Protein AF-A0A7S0UCD7-F1 (afdb_monomer_lite)

Foldseek 3Di:
DPELEEDAADEDEAEAEEQAQAEEEQEAQHYEFAHDFDQDVVVVVVPDDRPGDRHAYEYEYHLYEYAQAEYEYDQVGWHEASHYEFDARYEYEYHNYHYYNAQGDDPPHDHRHYDHPDHYYYD

Sequence (123 aa):
AGVALFQEGGTALFARTLLSENAASQKGGAAALSPRAIINPLVRQAGSRMHTVIPSSWVTLLWCDVTENRAMGTARVPAAGGGFYLLPGGTASLERCALTANVAMGRDSEGGCFAVRDGGVLY

pLDDT: mean 81.61, std 15.04, range [45.59, 95.62]

Structure (mmCIF, N/CA/C/O backbone):
data_AF-A0A7S0UCD7-F1
#
_entry.id   AF-A0A7S0UCD7-F1
#
loop_
_atom_site.group_PDB
_atom_site.id
_atom_site.type_symbol
_atom_site.label_atom_id
_atom_site.label_alt_id
_atom_site.label_comp_id
_atom_site.label_asym_id
_atom_site.label_entity_id
_atom_site.label_seq_id
_atom_site.pdbx_PDB_ins_code
_atom_site.Cartn_x
_atom_site.Cartn_y
_atom_site.Cartn_z
_atom_site.occupancy
_atom_site.B_iso_or_equiv
_atom_site.auth_seq_id
_atom_site.auth_comp_id
_atom_site.auth_asym_id
_atom_site.auth_atom_id
_atom_site.pdbx_PDB_model_num
ATOM 1 N N . ALA A 1 1 ? 4.934 11.938 -2.318 1.00 46.81 1 ALA A N 1
ATOM 2 C CA . ALA A 1 1 ? 4.799 10.727 -3.149 1.00 46.81 1 ALA A CA 1
ATOM 3 C C . ALA A 1 1 ? 3.482 10.847 -3.899 1.00 46.81 1 ALA A C 1
ATOM 5 O O . ALA A 1 1 ? 2.513 11.265 -3.279 1.00 46.81 1 ALA A O 1
ATOM 6 N N . GLY A 1 2 ? 3.457 10.596 -5.209 1.00 50.75 2 GLY A N 1
ATOM 7 C CA . GLY A 1 2 ? 2.200 10.511 -5.957 1.00 50.75 2 GLY A CA 1
ATOM 8 C C . GLY A 1 2 ? 1.639 9.112 -5.767 1.00 50.75 2 GLY A C 1
ATOM 9 O O . GLY A 1 2 ? 2.126 8.196 -6.406 1.00 50.75 2 GLY A O 1
ATOM 10 N N . VAL A 1 3 ? 0.719 8.942 -4.826 1.00 60.66 3 VAL A N 1
ATOM 11 C CA . VAL A 1 3 ? 0.019 7.679 -4.546 1.00 60.66 3 VAL A CA 1
ATOM 12 C C . VAL A 1 3 ? -1.469 7.916 -4.785 1.00 60.66 3 VAL A C 1
ATOM 14 O O . VAL A 1 3 ? -1.910 9.062 -4.669 1.00 60.66 3 VAL A O 1
ATOM 17 N N . ALA A 1 4 ? -2.245 6.878 -5.100 1.00 72.88 4 ALA A N 1
ATOM 18 C CA . ALA A 1 4 ? -3.687 7.048 -5.313 1.00 72.88 4 ALA A CA 1
ATOM 19 C C . ALA A 1 4 ? -4.386 7.533 -4.033 1.00 72.88 4 ALA A C 1
ATOM 21 O O . ALA A 1 4 ? -5.240 8.417 -4.069 1.00 72.88 4 ALA A O 1
ATOM 22 N N . LEU A 1 5 ? -3.971 6.982 -2.890 1.00 80.19 5 LEU A N 1
ATOM 23 C CA . LEU A 1 5 ? -4.473 7.347 -1.578 1.00 80.19 5 LEU A CA 1
ATOM 24 C C . LEU A 1 5 ? -3.336 7.650 -0.602 1.00 80.19 5 LEU A C 1
ATOM 26 O O . LEU A 1 5 ? -2.556 6.775 -0.231 1.00 80.19 5 LEU A O 1
ATOM 30 N N . PHE A 1 6 ? -3.267 8.893 -0.139 1.00 82.06 6 PHE A N 1
ATOM 31 C CA . PHE A 1 6 ? -2.342 9.290 0.914 1.00 82.06 6 PHE A CA 1
ATOM 32 C C . PHE A 1 6 ? -3.119 9.734 2.142 1.00 82.06 6 PH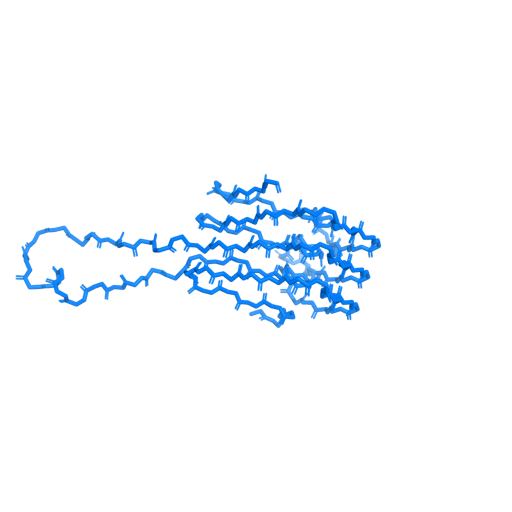E A C 1
ATOM 34 O O . PHE A 1 6 ? -3.885 10.694 2.069 1.00 82.06 6 PHE A O 1
ATOM 41 N N . GLN A 1 7 ? -2.915 9.051 3.267 1.00 80.94 7 GLN A N 1
ATOM 42 C CA . GLN A 1 7 ? -3.549 9.427 4.524 1.00 80.94 7 GLN A CA 1
ATOM 43 C C . GLN A 1 7 ? -2.505 9.847 5.553 1.00 80.94 7 GLN A C 1
ATOM 45 O O . GLN A 1 7 ? -1.573 9.100 5.851 1.00 80.94 7 GLN A O 1
ATOM 50 N N . GLU A 1 8 ? -2.712 11.044 6.106 1.00 78.62 8 GLU A N 1
ATOM 51 C CA . GLU A 1 8 ? -1.888 11.666 7.140 1.00 78.62 8 GLU A CA 1
ATOM 52 C C . GLU A 1 8 ? -2.641 11.704 8.477 1.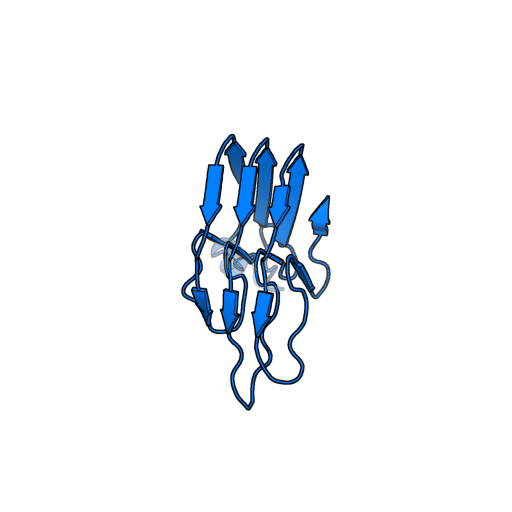00 78.62 8 GLU A C 1
ATOM 54 O O . GLU A 1 8 ? -3.206 12.725 8.867 1.00 78.62 8 GLU A O 1
ATOM 59 N N . GLY A 1 9 ? -2.653 10.575 9.187 1.00 75.44 9 GLY A N 1
ATOM 60 C CA . GLY A 1 9 ? -3.392 10.422 10.445 1.00 75.44 9 GLY A CA 1
ATOM 61 C C . GLY A 1 9 ? -4.916 10.311 10.280 1.00 75.44 9 GLY A C 1
ATOM 62 O O . GLY A 1 9 ? -5.465 10.385 9.180 1.00 75.44 9 GLY A O 1
ATOM 63 N N . GLY A 1 10 ? -5.610 10.071 11.394 1.00 78.94 10 GLY A N 1
ATOM 64 C CA . GLY A 1 10 ? -7.067 9.910 11.417 1.00 78.94 10 GLY A CA 1
ATOM 65 C C . GLY A 1 10 ? -7.526 8.535 10.933 1.00 78.94 10 GLY A C 1
ATOM 66 O O . GLY A 1 10 ? -6.726 7.606 10.815 1.00 78.94 10 GLY A O 1
ATOM 67 N N . THR A 1 11 ? -8.818 8.396 10.645 1.00 83.75 11 THR A N 1
ATOM 68 C CA . THR A 1 11 ? -9.425 7.122 10.241 1.00 83.75 11 THR A CA 1
ATOM 69 C C . THR A 1 11 ? -10.184 7.285 8.933 1.00 83.75 11 THR A C 1
ATOM 71 O O . THR A 1 11 ? -10.947 8.237 8.787 1.00 83.75 11 THR A O 1
ATOM 74 N N . ALA A 1 12 ? -10.002 6.348 8.006 1.00 83.44 12 ALA A N 1
ATOM 75 C CA . ALA A 1 12 ? -10.786 6.274 6.782 1.00 83.44 12 ALA A CA 1
ATOM 76 C C . ALA A 1 12 ? -11.333 4.860 6.566 1.00 83.44 12 ALA A C 1
ATOM 78 O O . ALA A 1 12 ? -10.720 3.861 6.949 1.00 83.44 12 ALA A O 1
ATOM 79 N N . LEU A 1 13 ? -12.505 4.796 5.942 1.00 87.81 13 LEU A N 1
ATOM 80 C CA . LEU A 1 13 ? -13.165 3.566 5.535 1.00 87.81 13 LEU A CA 1
ATOM 81 C C . LEU A 1 13 ? -13.427 3.643 4.035 1.00 87.81 13 LEU A C 1
ATOM 83 O O . LEU A 1 13 ? -14.089 4.569 3.569 1.00 87.81 13 LEU A O 1
ATOM 87 N N . PHE A 1 14 ? -12.958 2.639 3.308 1.00 86.06 14 PHE A N 1
ATOM 88 C CA . PHE A 1 14 ? -13.252 2.451 1.896 1.00 86.06 14 PHE A CA 1
ATOM 89 C C . PHE A 1 14 ? -14.007 1.143 1.738 1.00 86.06 14 PHE A C 1
ATOM 91 O O . PHE A 1 14 ? -13.559 0.100 2.206 1.00 86.06 14 PHE A O 1
ATOM 98 N N . ALA A 1 15 ? -15.163 1.196 1.093 1.00 91.44 15 ALA A N 1
ATOM 99 C CA . ALA A 1 15 ? -15.949 0.012 0.798 1.00 91.44 15 ALA A CA 1
ATOM 100 C C . ALA A 1 15 ? -16.182 -0.070 -0.707 1.00 91.44 15 ALA A C 1
ATOM 102 O O . ALA A 1 15 ? -16.488 0.948 -1.330 1.00 91.44 15 ALA A O 1
ATOM 103 N N . ARG A 1 16 ? -16.061 -1.272 -1.287 1.00 92.25 16 ARG A N 1
ATOM 104 C CA . ARG A 1 16 ? -16.337 -1.522 -2.714 1.00 92.25 16 ARG A CA 1
ATOM 105 C C . ARG A 1 16 ? -15.552 -0.590 -3.639 1.00 92.25 16 ARG A C 1
ATOM 107 O O . ARG A 1 16 ? -16.099 -0.023 -4.580 1.00 92.25 16 ARG A O 1
ATOM 114 N N . THR A 1 17 ? -14.281 -0.380 -3.316 1.00 88.12 17 THR A N 1
ATOM 115 C CA . THR A 1 17 ? -13.396 0.530 -4.048 1.00 88.12 17 THR A CA 1
ATOM 116 C C . THR A 1 17 ? -12.433 -0.264 -4.922 1.00 88.12 17 THR A C 1
ATOM 118 O O . THR A 1 17 ? -11.878 -1.267 -4.477 1.00 88.12 17 THR A O 1
ATOM 121 N N . LEU A 1 18 ? -12.218 0.209 -6.149 1.00 91.94 18 LEU A N 1
ATOM 122 C CA . LEU A 1 18 ? -11.171 -0.280 -7.038 1.00 91.94 18 LEU A CA 1
ATOM 123 C C . LEU A 1 18 ? -9.990 0.694 -6.987 1.00 91.94 18 LEU A C 1
ATOM 125 O O . LEU A 1 18 ? -10.138 1.868 -7.324 1.00 91.94 18 LEU A O 1
ATOM 129 N N . LEU A 1 19 ? -8.828 0.205 -6.566 1.00 90.19 19 LEU A N 1
ATOM 130 C CA . LEU A 1 19 ? -7.555 0.910 -6.661 1.00 90.19 19 LEU A CA 1
ATOM 131 C C . LEU A 1 19 ? -6.714 0.189 -7.710 1.00 90.19 19 LEU A C 1
ATOM 133 O O . LEU A 1 19 ? -6.088 -0.826 -7.399 1.00 90.19 19 LEU A O 1
ATOM 137 N N . SER A 1 20 ? -6.728 0.676 -8.951 1.00 94.12 20 SER A N 1
ATOM 138 C CA . SER A 1 20 ? -6.046 0.010 -10.060 1.00 94.12 20 SER A CA 1
ATOM 139 C C . SER A 1 20 ? -5.073 0.895 -10.821 1.00 94.12 20 SER A C 1
ATOM 141 O O . SER A 1 20 ? -5.293 2.097 -10.945 1.00 94.12 20 SER A O 1
ATOM 143 N N . GLU A 1 21 ? -4.007 0.277 -11.336 1.00 92.81 21 GLU A N 1
ATOM 144 C CA . GLU A 1 21 ? -3.070 0.879 -12.298 1.00 92.81 21 GLU A CA 1
ATOM 145 C C . GLU A 1 21 ? -2.374 2.164 -11.817 1.00 92.81 21 GLU A C 1
ATOM 147 O O . GLU A 1 21 ? -1.862 2.960 -12.608 1.00 92.81 21 GLU A O 1
ATOM 152 N N . ASN A 1 22 ? -2.298 2.372 -10.503 1.00 92.06 22 ASN A N 1
ATOM 153 C CA . ASN A 1 22 ? -1.627 3.540 -9.952 1.00 92.06 22 ASN A CA 1
ATOM 154 C C . ASN A 1 22 ? -0.115 3.327 -9.930 1.00 92.06 22 ASN A C 1
ATOM 156 O O . ASN A 1 22 ? 0.374 2.222 -9.691 1.00 92.06 22 ASN A O 1
ATOM 160 N N . ALA A 1 23 ? 0.641 4.399 -10.146 1.00 90.56 23 ALA A N 1
ATOM 161 C CA . ALA A 1 23 ? 2.094 4.361 -10.131 1.00 90.56 23 ALA A CA 1
ATOM 162 C C . ALA A 1 23 ? 2.643 5.443 -9.204 1.00 90.56 23 ALA A C 1
ATOM 164 O O . ALA A 1 23 ? 2.413 6.633 -9.417 1.00 90.56 23 ALA A O 1
ATOM 165 N N . ALA A 1 24 ? 3.419 5.023 -8.209 1.00 90.31 24 ALA A N 1
ATOM 166 C CA . ALA A 1 24 ? 4.054 5.909 -7.252 1.00 90.31 24 ALA A CA 1
ATOM 167 C C . ALA A 1 24 ? 5.572 5.861 -7.343 1.00 90.31 24 ALA A C 1
ATOM 169 O O . ALA A 1 24 ? 6.177 4.807 -7.554 1.00 90.31 24 ALA A O 1
ATOM 170 N N . SER A 1 25 ? 6.213 7.006 -7.101 1.00 88.38 25 SER A N 1
ATOM 171 C CA . SER A 1 25 ? 7.646 7.023 -6.841 1.00 88.38 25 SER A CA 1
ATOM 172 C C . SER A 1 25 ? 7.914 6.468 -5.442 1.00 88.38 25 SER A C 1
ATOM 174 O O . SER A 1 25 ? 7.443 6.994 -4.434 1.00 88.38 25 SER A O 1
ATOM 176 N N . GLN A 1 26 ? 8.702 5.395 -5.401 1.00 87.62 26 GLN A N 1
ATOM 177 C CA . GLN A 1 26 ? 9.261 4.733 -4.222 1.00 87.62 26 GLN A CA 1
ATOM 178 C C . GLN A 1 26 ? 8.272 4.011 -3.295 1.00 87.62 26 GLN A C 1
ATOM 180 O O . GLN A 1 26 ? 8.649 2.984 -2.744 1.00 87.62 26 GLN A O 1
ATOM 185 N N . LYS A 1 27 ? 7.053 4.501 -3.050 1.00 89.94 27 LYS A N 1
ATOM 186 C CA . LYS A 1 27 ? 6.215 3.972 -1.956 1.00 89.94 27 LYS A CA 1
ATOM 187 C C . LYS A 1 27 ? 4.738 3.922 -2.309 1.00 89.94 27 LYS A C 1
ATOM 189 O O . LYS A 1 27 ? 4.219 4.932 -2.767 1.00 89.94 27 LYS A O 1
ATOM 194 N N . GLY A 1 28 ? 4.080 2.806 -1.987 1.00 80.62 28 GLY A N 1
ATOM 195 C CA . GLY A 1 28 ? 2.622 2.721 -1.866 1.00 80.62 28 GLY A CA 1
ATOM 196 C C . GLY A 1 28 ? 1.886 3.023 -3.162 1.00 80.62 28 GLY A C 1
ATOM 197 O O . GLY A 1 28 ? 1.164 4.011 -3.210 1.00 80.62 28 GLY A O 1
ATOM 198 N N . GLY A 1 29 ? 2.085 2.214 -4.208 1.00 84.94 29 GLY A N 1
ATOM 199 C CA . GLY A 1 29 ? 1.524 2.493 -5.539 1.00 84.94 29 GLY A CA 1
ATOM 200 C C . GLY A 1 29 ? 0.024 2.797 -5.506 1.00 84.94 29 GLY A C 1
ATOM 201 O O . GLY A 1 29 ? -0.401 3.785 -6.098 1.00 84.94 29 GLY A O 1
ATOM 202 N N . ALA A 1 30 ? -0.751 2.029 -4.734 1.00 88.50 30 ALA A N 1
ATOM 203 C CA . ALA A 1 30 ? -2.155 2.320 -4.452 1.00 88.50 30 ALA A CA 1
ATOM 204 C C . ALA A 1 30 ? -2.311 3.292 -3.277 1.00 88.50 30 ALA A C 1
ATOM 206 O O . ALA A 1 30 ? -2.979 4.316 -3.399 1.00 88.50 30 ALA A O 1
ATOM 207 N N . ALA A 1 31 ? -1.711 2.978 -2.129 1.00 87.50 31 ALA A N 1
ATOM 208 C CA . ALA A 1 31 ? -1.875 3.786 -0.933 1.00 87.50 31 ALA A CA 1
ATOM 209 C C . ALA A 1 31 ? -0.631 3.830 -0.049 1.00 87.50 31 ALA A C 1
ATOM 211 O O . ALA A 1 31 ? 0.095 2.845 0.103 1.00 87.50 31 ALA A O 1
ATOM 212 N N . ALA A 1 32 ? -0.433 4.964 0.615 1.00 86.88 32 ALA A N 1
ATOM 213 C CA . ALA A 1 32 ? 0.561 5.109 1.667 1.00 86.88 32 ALA A CA 1
ATOM 214 C C . ALA A 1 32 ? -0.068 5.737 2.914 1.00 86.88 32 ALA A C 1
ATOM 216 O O . ALA A 1 32 ? -0.681 6.806 2.847 1.00 86.88 32 ALA A O 1
ATOM 217 N N . LEU A 1 33 ? 0.098 5.061 4.053 1.00 83.00 33 LEU A N 1
ATOM 218 C CA . LEU A 1 33 ? -0.426 5.499 5.344 1.00 83.00 33 LEU A CA 1
ATOM 219 C C . LEU A 1 33 ? 0.735 5.974 6.201 1.00 83.00 33 LEU A C 1
ATOM 221 O O . LEU A 1 33 ? 1.629 5.191 6.522 1.00 83.00 33 LEU A O 1
ATOM 225 N N . SER A 1 34 ? 0.712 7.254 6.560 1.00 75.50 34 SER A N 1
ATOM 226 C CA . SER A 1 34 ? 1.686 7.876 7.449 1.00 75.50 34 SER A CA 1
ATOM 227 C C . SER A 1 34 ? 0.940 8.556 8.580 1.00 75.50 34 SER A C 1
ATOM 229 O O . SER A 1 34 ? -0.043 9.252 8.330 1.00 75.50 34 SER A O 1
ATOM 231 N N . PRO A 1 35 ? 1.397 8.476 9.831 1.00 67.31 35 PRO A N 1
ATOM 232 C CA . PRO A 1 35 ? 0.987 9.492 10.768 1.00 67.31 35 PRO A CA 1
ATOM 233 C C . PRO A 1 35 ? 1.650 10.812 10.370 1.00 67.31 35 PRO A C 1
ATOM 235 O O . PRO A 1 35 ? 2.783 10.848 9.874 1.00 67.31 35 PRO A O 1
ATOM 238 N N . ARG A 1 36 ? 0.958 11.914 10.631 1.00 65.31 36 ARG A N 1
ATOM 239 C CA . ARG A 1 36 ? 1.580 13.232 10.658 1.00 65.31 36 ARG A CA 1
ATOM 240 C C . ARG A 1 36 ? 1.756 13.625 12.107 1.00 65.31 36 ARG A C 1
ATOM 242 O O . ARG A 1 36 ? 0.783 13.679 12.851 1.00 65.31 36 ARG A O 1
ATOM 249 N N . ALA A 1 37 ? 2.993 13.897 12.510 1.00 58.06 37 ALA A N 1
ATOM 250 C CA . ALA A 1 37 ? 3.255 14.495 13.809 1.00 58.06 37 ALA A CA 1
ATOM 251 C C . ALA A 1 37 ? 2.537 15.851 13.868 1.00 58.06 37 ALA A C 1
ATOM 253 O O . ALA A 1 37 ? 2.915 16.793 13.167 1.00 58.06 37 ALA A O 1
ATOM 254 N N . ILE A 1 38 ? 1.487 15.948 14.682 1.00 56.19 38 ILE A N 1
ATOM 255 C CA . ILE A 1 38 ? 0.853 17.232 14.961 1.00 56.19 38 ILE A CA 1
ATOM 256 C C . ILE A 1 38 ? 1.643 17.843 16.113 1.00 56.19 38 ILE A C 1
ATOM 258 O O . ILE A 1 38 ? 1.597 17.362 17.246 1.00 56.19 38 ILE A O 1
ATOM 262 N N . ILE A 1 39 ? 2.395 18.905 15.824 1.00 55.62 39 ILE A N 1
ATOM 263 C CA . ILE A 1 39 ? 2.992 19.728 16.877 1.00 55.62 39 ILE A CA 1
ATOM 264 C C . ILE A 1 39 ? 1.828 20.423 17.579 1.00 55.62 39 ILE A C 1
ATOM 266 O O . ILE A 1 39 ? 1.243 21.351 17.026 1.00 55.62 39 ILE A O 1
ATOM 270 N N . ASN A 1 40 ? 1.467 19.960 18.774 1.00 49.22 40 ASN A N 1
ATOM 271 C CA . ASN A 1 40 ? 0.401 20.579 19.547 1.00 49.22 40 ASN A CA 1
ATOM 272 C C . ASN A 1 40 ? 0.893 21.939 20.093 1.00 49.22 40 ASN A C 1
ATOM 274 O O . ASN A 1 40 ? 1.793 21.961 20.940 1.00 49.22 40 ASN A O 1
ATOM 278 N N . PRO A 1 41 ? 0.333 23.080 19.648 1.00 50.81 41 PRO A N 1
ATOM 279 C CA . PRO A 1 41 ? 0.777 24.397 20.096 1.00 50.81 41 PRO A CA 1
ATOM 280 C C . PRO A 1 41 ? 0.497 24.649 21.587 1.00 50.81 41 PRO A C 1
ATOM 282 O O . PRO A 1 41 ? 1.182 25.471 22.188 1.00 50.81 41 PRO A O 1
ATOM 285 N N . LEU A 1 42 ? -0.423 23.905 22.219 1.00 50.44 42 LEU A N 1
ATOM 286 C CA . LEU A 1 42 ? -0.667 23.980 23.667 1.00 50.44 42 LEU A CA 1
ATOM 287 C C . LEU A 1 42 ? 0.497 23.394 24.482 1.00 50.44 42 LEU A C 1
ATOM 289 O O . LEU A 1 42 ? 0.767 23.839 25.592 1.00 50.44 42 LEU A O 1
ATOM 293 N N . VAL A 1 43 ? 1.253 22.448 23.912 1.00 49.75 43 VAL A N 1
ATOM 294 C CA . VAL A 1 43 ? 2.440 21.859 24.560 1.00 49.75 43 VAL A CA 1
ATOM 295 C C . VAL A 1 43 ? 3.615 22.845 24.568 1.00 49.75 43 VAL A C 1
ATOM 297 O O . VAL A 1 43 ? 4.462 22.787 25.458 1.00 49.75 43 VAL A O 1
ATOM 300 N N . ARG A 1 44 ? 3.645 23.824 23.647 1.00 47.56 44 ARG A N 1
ATOM 301 C CA . ARG A 1 44 ? 4.647 24.906 23.663 1.00 47.56 44 ARG A CA 1
ATOM 302 C C . ARG A 1 44 ? 4.522 25.827 24.882 1.00 47.56 44 ARG A C 1
ATOM 304 O O . ARG A 1 44 ? 5.525 26.418 25.266 1.00 47.56 44 ARG A O 1
ATOM 311 N N . GLN A 1 45 ? 3.343 25.941 25.497 1.00 49.88 45 GLN A N 1
ATOM 312 C CA . GLN A 1 45 ? 3.136 26.788 26.680 1.00 49.88 45 GLN A CA 1
ATOM 313 C C . GLN A 1 45 ? 3.526 26.110 28.007 1.00 49.88 45 GLN A C 1
ATOM 315 O O . GLN A 1 45 ? 3.689 26.806 29.004 1.00 49.88 45 GLN A O 1
ATOM 320 N N . ALA A 1 46 ? 3.724 24.785 28.038 1.00 52.72 46 ALA A N 1
ATOM 321 C CA . ALA A 1 46 ? 3.911 24.021 29.281 1.00 52.72 46 ALA A CA 1
ATOM 322 C C . ALA A 1 46 ? 5.382 23.787 29.702 1.00 52.72 46 ALA A C 1
ATOM 324 O O . ALA A 1 46 ? 5.651 23.079 30.670 1.00 52.72 46 ALA A O 1
ATOM 325 N N . GLY A 1 47 ? 6.356 24.379 29.004 1.00 50.59 47 GLY A N 1
ATOM 326 C CA . GLY A 1 47 ? 7.724 24.563 29.515 1.00 50.59 47 GLY A CA 1
ATOM 327 C C . GLY A 1 47 ? 8.596 23.319 29.749 1.00 50.59 47 GLY A C 1
ATOM 328 O O . GLY A 1 47 ? 9.764 23.479 30.084 1.00 50.59 47 GLY A O 1
ATOM 329 N N . SER A 1 48 ? 8.125 22.084 29.557 1.00 50.47 48 SER A N 1
ATOM 330 C CA . SER A 1 48 ? 8.998 20.909 29.694 1.00 50.47 48 SER A CA 1
ATOM 331 C C . SER A 1 48 ? 8.470 19.690 28.934 1.00 50.47 48 SER A C 1
ATOM 333 O O . SER A 1 48 ? 7.375 19.208 29.182 1.00 50.47 48 SER A O 1
ATOM 335 N N . ARG A 1 49 ? 9.307 19.201 28.004 1.00 49.78 49 ARG A N 1
ATOM 336 C CA . ARG A 1 49 ? 9.116 18.066 27.076 1.00 49.78 49 ARG A CA 1
ATOM 337 C C . ARG A 1 49 ? 8.047 18.281 25.994 1.00 49.78 49 ARG A C 1
ATOM 339 O O . ARG A 1 49 ? 6.848 18.253 26.234 1.00 49.78 49 ARG A O 1
ATOM 346 N N . MET A 1 50 ? 8.514 18.425 24.748 1.00 45.59 50 MET A N 1
ATOM 347 C CA . MET A 1 50 ? 7.672 18.272 23.559 1.00 45.59 50 MET A CA 1
ATOM 348 C C . MET A 1 50 ? 7.087 1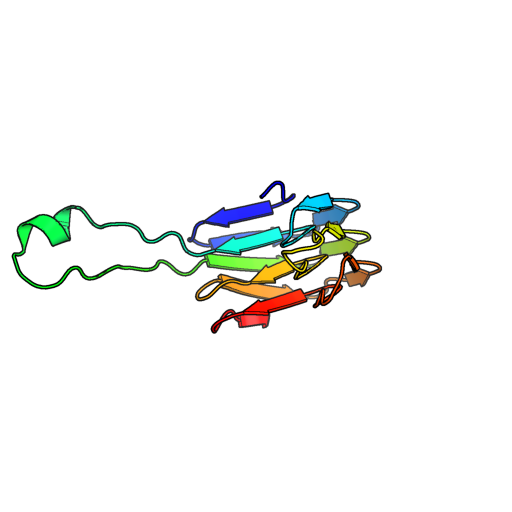6.854 23.545 1.00 45.59 50 MET A C 1
ATOM 350 O O . MET A 1 50 ? 7.761 15.899 23.168 1.00 45.59 50 MET A O 1
ATOM 354 N N . HIS A 1 51 ? 5.834 16.714 23.967 1.00 47.47 51 HIS A N 1
ATOM 355 C CA . HIS A 1 51 ? 5.047 15.516 23.717 1.00 47.47 51 HIS A CA 1
ATOM 356 C C . HIS A 1 51 ? 4.513 15.583 22.286 1.00 47.47 51 HIS A C 1
ATOM 358 O O . HIS A 1 51 ? 3.522 16.258 22.004 1.00 47.47 51 HIS A O 1
ATOM 364 N N . THR A 1 52 ? 5.200 14.910 21.365 1.00 47.78 52 THR A N 1
ATOM 365 C CA . THR A 1 52 ? 4.683 14.686 20.015 1.00 47.78 52 THR A CA 1
ATOM 366 C C . THR A 1 52 ? 3.544 13.680 20.114 1.00 47.78 52 THR A C 1
ATOM 368 O O . THR A 1 52 ? 3.777 12.497 20.356 1.00 47.78 52 THR A O 1
ATOM 371 N N . VAL A 1 53 ? 2.307 14.142 19.942 1.00 54.16 53 VAL A N 1
ATOM 372 C CA . VAL A 1 53 ? 1.184 13.238 19.695 1.00 54.16 53 VAL A CA 1
ATOM 373 C C . VAL A 1 53 ? 1.278 12.843 18.229 1.00 54.16 53 VAL A C 1
ATOM 375 O O . VAL A 1 53 ? 1.160 13.684 17.337 1.00 54.16 53 VAL A O 1
ATOM 378 N N . ILE A 1 54 ? 1.562 11.569 17.990 1.00 57.06 54 ILE A N 1
ATOM 379 C CA . ILE A 1 54 ? 1.545 10.965 16.663 1.00 57.06 54 ILE A CA 1
ATOM 380 C C . ILE A 1 54 ? 0.152 10.338 16.518 1.00 57.06 54 ILE A C 1
ATOM 382 O O . ILE A 1 54 ? -0.050 9.231 17.016 1.00 57.06 54 ILE A O 1
ATOM 386 N N . PRO A 1 55 ? -0.846 11.037 15.941 1.00 61.97 55 PRO A N 1
ATOM 387 C CA . PRO A 1 55 ? -2.128 10.412 15.651 1.00 61.97 55 PRO A CA 1
ATOM 388 C C . PRO A 1 55 ? -1.886 9.242 14.700 1.00 61.97 55 PRO A C 1
ATOM 390 O O . PRO A 1 55 ? -1.278 9.417 13.641 1.00 61.97 55 PRO A O 1
ATOM 393 N N . SER A 1 56 ? -2.340 8.052 15.086 1.00 68.62 56 SER A N 1
ATOM 394 C CA . SER A 1 56 ? -2.297 6.890 14.208 1.00 68.62 56 SER A CA 1
ATOM 395 C C . SER A 1 56 ? -3.128 7.161 12.953 1.00 68.62 56 SER A C 1
ATOM 397 O O . SER A 1 56 ? -4.140 7.868 12.985 1.00 68.62 56 SER A O 1
ATOM 399 N N . SER A 1 57 ? -2.667 6.633 11.823 1.00 81.31 57 SER A N 1
ATOM 400 C CA . SER A 1 57 ? -3.463 6.568 10.601 1.00 81.31 57 SER A CA 1
ATOM 401 C C . SER A 1 57 ? -4.087 5.187 10.542 1.00 81.31 57 SER A C 1
ATOM 403 O O . SER A 1 57 ? -3.364 4.201 10.584 1.00 81.31 57 SER A O 1
ATOM 405 N N . TRP A 1 58 ? -5.411 5.109 10.467 1.00 85.06 58 TRP A N 1
ATOM 406 C CA . TRP A 1 58 ? -6.132 3.851 10.313 1.00 85.06 58 TRP A CA 1
ATOM 407 C C . TRP A 1 58 ? -6.924 3.853 9.009 1.00 85.06 58 TRP A C 1
ATOM 409 O O . TRP A 1 58 ? -7.689 4.785 8.752 1.00 85.06 58 TRP A O 1
ATOM 419 N N . VAL A 1 59 ? -6.789 2.794 8.216 1.00 86.44 59 VAL A N 1
ATOM 420 C CA . VAL A 1 59 ? -7.626 2.543 7.040 1.00 86.44 59 VAL A CA 1
ATOM 421 C C . VAL A 1 59 ? -8.278 1.181 7.141 1.00 86.44 59 VAL A C 1
ATOM 423 O O . VAL A 1 59 ? -7.599 0.176 7.300 1.00 86.44 59 VAL A O 1
ATOM 426 N N . THR A 1 60 ? -9.592 1.134 6.970 1.00 90.19 60 THR A N 1
ATOM 427 C CA . THR A 1 60 ? -10.302 -0.125 6.740 1.00 90.19 60 THR A CA 1
ATOM 428 C C . THR A 1 60 ? -10.743 -0.180 5.282 1.00 90.19 60 THR A C 1
ATOM 430 O O . THR A 1 60 ? -11.390 0.750 4.800 1.00 90.19 60 THR A O 1
ATOM 433 N N . LEU A 1 61 ? -10.403 -1.257 4.575 1.00 88.94 61 LEU A N 1
ATOM 434 C CA . LEU A 1 61 ? -10.893 -1.545 3.228 1.00 88.94 61 LEU A CA 1
ATOM 435 C C . LEU A 1 61 ? -11.794 -2.778 3.279 1.00 88.94 61 LEU A C 1
ATOM 437 O O . LEU A 1 61 ? -11.383 -3.831 3.763 1.00 88.94 61 LEU A O 1
ATOM 441 N N . LEU A 1 62 ? -13.019 -2.641 2.780 1.00 93.06 62 LEU A N 1
ATOM 442 C CA . LEU A 1 62 ? -14.021 -3.702 2.768 1.00 93.06 62 LEU A CA 1
ATOM 443 C C . LEU A 1 62 ? -14.470 -3.977 1.331 1.00 93.06 62 LEU A C 1
ATOM 445 O O . LEU A 1 62 ? -14.965 -3.076 0.654 1.00 93.06 62 LEU A O 1
ATOM 449 N N . TRP A 1 63 ? -14.373 -5.224 0.871 1.00 95.62 63 TRP A N 1
ATOM 450 C CA . TRP A 1 63 ? -14.758 -5.614 -0.495 1.00 95.62 63 TRP A CA 1
ATOM 451 C C . TRP A 1 63 ? -14.064 -4.788 -1.588 1.00 95.62 63 TRP A C 1
ATOM 453 O O . TRP A 1 63 ? -14.712 -4.360 -2.541 1.00 95.62 63 TRP A O 1
ATOM 463 N N . CYS A 1 64 ? -12.775 -4.503 -1.432 1.00 91.31 64 CYS A N 1
ATOM 464 C CA . CYS A 1 64 ? -12.018 -3.695 -2.385 1.00 91.31 64 CYS A CA 1
ATOM 465 C C . CYS A 1 64 ? -11.142 -4.559 -3.294 1.00 91.31 64 CYS A C 1
ATOM 467 O O . CYS A 1 64 ? -10.618 -5.586 -2.869 1.00 91.31 64 CYS A O 1
ATOM 469 N N . ASP A 1 65 ? -10.911 -4.084 -4.512 1.00 94.31 65 ASP A N 1
ATOM 470 C CA . ASP A 1 65 ? -9.927 -4.661 -5.422 1.00 94.31 65 ASP A CA 1
ATOM 471 C C . ASP A 1 65 ? -8.746 -3.703 -5.542 1.00 94.31 65 ASP A C 1
ATOM 473 O O . ASP A 1 65 ? -8.902 -2.542 -5.919 1.00 94.31 65 ASP A O 1
ATOM 477 N N . VAL A 1 66 ? -7.552 -4.176 -5.196 1.00 92.50 66 VAL A N 1
ATOM 478 C CA . VAL A 1 66 ? -6.307 -3.423 -5.356 1.00 92.50 66 VAL A CA 1
ATOM 479 C C . VAL A 1 66 ? -5.445 -4.158 -6.359 1.00 92.50 66 VAL A C 1
ATOM 481 O O . VAL A 1 66 ? -4.858 -5.192 -6.034 1.00 92.50 66 VAL A O 1
ATOM 484 N N . THR A 1 67 ? -5.389 -3.652 -7.587 1.00 95.50 67 THR A N 1
ATOM 485 C CA . THR A 1 67 ? -4.801 -4.396 -8.700 1.00 95.50 67 THR A CA 1
ATOM 486 C C . THR A 1 67 ? -3.835 -3.587 -9.553 1.00 95.50 67 THR A C 1
ATOM 488 O O . THR A 1 67 ? -4.024 -2.400 -9.770 1.00 95.50 67 THR A O 1
ATOM 491 N N . GLU A 1 68 ? -2.769 -4.218 -10.033 1.00 95.19 68 GLU A N 1
ATOM 492 C CA . GLU A 1 68 ? -1.832 -3.611 -10.994 1.00 95.19 68 GLU A CA 1
ATOM 493 C C . GLU A 1 68 ? -1.169 -2.296 -10.542 1.00 95.19 68 GLU A C 1
ATOM 495 O O . GLU A 1 68 ? -0.685 -1.512 -11.362 1.00 95.19 68 GLU A O 1
ATOM 500 N N . ASN A 1 69 ? -1.097 -2.046 -9.234 1.00 94.38 69 ASN A N 1
ATOM 501 C CA . ASN A 1 69 ? -0.442 -0.853 -8.712 1.00 94.38 69 ASN A CA 1
ATOM 502 C C . ASN A 1 69 ? 1.072 -1.052 -8.615 1.00 94.38 69 ASN A C 1
ATOM 504 O O . ASN A 1 69 ? 1.569 -2.154 -8.357 1.00 94.38 69 ASN A O 1
ATOM 508 N N . ARG A 1 70 ? 1.823 0.029 -8.833 1.00 94.06 70 ARG A N 1
ATOM 509 C CA . ARG A 1 70 ? 3.276 0.002 -8.995 1.00 94.06 70 ARG A CA 1
ATOM 510 C C . ARG A 1 70 ? 3.950 1.009 -8.075 1.00 94.06 70 ARG A C 1
ATOM 512 O O . ARG A 1 70 ? 3.646 2.197 -8.111 1.00 94.06 70 ARG A O 1
ATOM 519 N N . ALA A 1 71 ? 4.933 0.557 -7.307 1.00 93.50 71 ALA A N 1
ATOM 520 C CA . ALA A 1 71 ?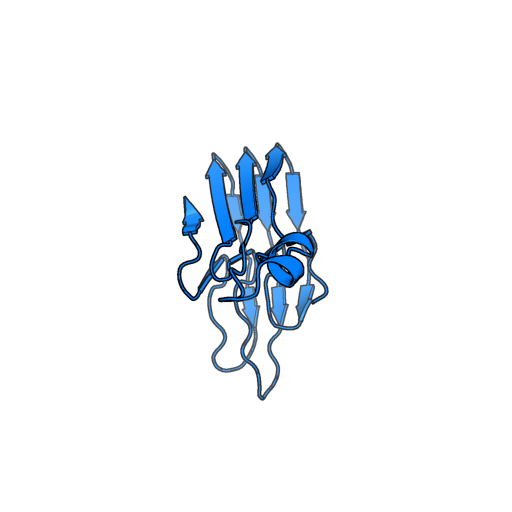 5.901 1.433 -6.654 1.00 93.50 71 ALA A CA 1
ATOM 521 C C . ALA A 1 71 ? 7.224 1.352 -7.423 1.00 93.50 71 ALA A C 1
ATOM 523 O O . ALA A 1 71 ? 7.765 0.264 -7.602 1.00 93.50 71 ALA A O 1
ATOM 524 N N . MET A 1 72 ? 7.748 2.484 -7.891 1.00 93.44 72 MET A N 1
ATOM 525 C CA . MET A 1 72 ? 8.962 2.540 -8.712 1.00 93.44 72 MET A CA 1
ATOM 526 C C . MET A 1 72 ? 10.125 3.145 -7.933 1.00 93.44 72 MET A C 1
ATOM 528 O O . MET A 1 72 ? 10.125 4.328 -7.581 1.00 93.44 72 MET A O 1
ATOM 532 N N . GLY A 1 73 ? 11.115 2.308 -7.654 1.00 89.81 73 GLY A N 1
ATOM 533 C CA . GLY A 1 73 ? 12.372 2.669 -7.037 1.00 89.81 73 GLY A CA 1
ATOM 534 C C . GLY A 1 73 ? 13.300 3.338 -8.042 1.00 89.81 73 GLY A C 1
ATOM 535 O O . GLY A 1 73 ? 13.077 3.358 -9.251 1.00 89.81 73 GLY A O 1
ATOM 536 N N . THR A 1 74 ? 14.380 3.890 -7.521 1.00 89.94 74 THR A N 1
ATOM 537 C CA . THR A 1 74 ? 15.474 4.466 -8.304 1.00 89.94 74 THR A CA 1
ATOM 538 C C . THR A 1 74 ? 16.745 3.659 -8.066 1.00 89.94 74 THR A C 1
ATOM 540 O O . THR A 1 74 ? 16.785 2.792 -7.197 1.00 89.94 74 THR A O 1
ATOM 543 N N . ALA A 1 75 ? 17.829 3.984 -8.771 1.00 87.88 75 ALA A N 1
ATOM 544 C CA . ALA A 1 75 ? 19.124 3.330 -8.562 1.00 87.88 75 ALA A CA 1
ATOM 545 C C . ALA A 1 75 ? 19.668 3.447 -7.121 1.00 87.88 75 ALA A C 1
ATOM 547 O O . ALA A 1 75 ? 20.533 2.665 -6.737 1.00 87.88 75 ALA A O 1
ATOM 548 N N . ARG A 1 76 ? 19.200 4.435 -6.343 1.00 89.88 76 ARG A N 1
ATOM 549 C CA . ARG A 1 76 ? 19.671 4.712 -4.974 1.00 89.88 76 ARG A CA 1
ATOM 550 C C . ARG A 1 76 ? 18.630 4.449 -3.891 1.00 89.88 76 ARG A C 1
ATOM 552 O O . ARG A 1 76 ? 18.994 4.379 -2.725 1.00 89.88 76 ARG A O 1
ATOM 559 N N . VAL A 1 77 ? 17.354 4.381 -4.259 1.00 90.12 77 VAL A N 1
ATOM 560 C CA . VAL A 1 77 ? 16.246 4.282 -3.305 1.00 90.12 77 VAL A CA 1
ATOM 561 C C . VAL A 1 77 ? 15.330 3.150 -3.754 1.00 90.12 77 VAL A C 1
ATOM 563 O O . VAL A 1 77 ? 14.702 3.307 -4.806 1.00 90.12 77 VAL A O 1
ATOM 566 N N . PRO A 1 78 ? 15.250 2.037 -3.004 1.00 91.31 78 PRO A N 1
ATOM 567 C CA . PRO A 1 78 ? 14.376 0.924 -3.352 1.00 91.31 78 PRO A CA 1
ATOM 568 C C . PRO A 1 78 ? 12.905 1.343 -3.281 1.00 91.31 78 PRO A C 1
ATOM 570 O O . PRO A 1 78 ? 12.542 2.264 -2.542 1.00 91.31 78 PRO A O 1
ATOM 573 N N . ALA A 1 79 ? 12.058 0.672 -4.061 1.00 92.94 79 ALA A N 1
ATOM 574 C CA . ALA A 1 79 ? 10.618 0.782 -3.897 1.00 92.94 79 ALA A CA 1
ATOM 575 C C . ALA A 1 79 ? 10.105 -0.157 -2.809 1.00 92.94 79 ALA A C 1
ATOM 577 O O . ALA A 1 79 ? 10.647 -1.242 -2.605 1.00 92.94 79 ALA A O 1
ATOM 578 N N . ALA A 1 80 ? 9.012 0.246 -2.168 1.00 92.12 80 ALA A N 1
ATOM 579 C CA . ALA A 1 80 ? 8.342 -0.546 -1.158 1.00 92.12 80 ALA A CA 1
ATOM 580 C C . ALA A 1 80 ? 6.816 -0.440 -1.273 1.00 92.12 80 ALA A C 1
ATOM 582 O O . ALA A 1 80 ? 6.263 0.661 -1.333 1.00 92.12 80 ALA A O 1
ATOM 583 N N . GLY A 1 81 ? 6.130 -1.585 -1.263 1.00 90.06 81 GLY A N 1
ATOM 584 C CA . GLY A 1 81 ? 4.669 -1.639 -1.230 1.00 90.06 81 GLY A CA 1
ATOM 585 C C . GLY A 1 81 ? 4.035 -1.180 -2.540 1.00 90.06 81 GLY A C 1
ATOM 586 O O . GLY A 1 81 ? 3.528 -0.066 -2.628 1.00 90.06 81 GLY A O 1
ATOM 587 N N . GLY A 1 82 ? 4.042 -2.028 -3.568 1.00 89.56 82 GLY A N 1
ATOM 588 C CA . GLY A 1 82 ? 3.391 -1.725 -4.851 1.00 89.56 82 GLY A CA 1
ATOM 589 C C . GLY A 1 82 ? 1.895 -1.435 -4.720 1.00 89.56 82 GLY A C 1
ATOM 590 O O . GLY A 1 82 ? 1.389 -0.544 -5.388 1.00 89.56 82 GLY A O 1
ATOM 591 N N . GLY A 1 83 ? 1.207 -2.115 -3.801 1.00 90.94 83 GLY A N 1
ATOM 592 C CA . GLY A 1 83 ? -0.133 -1.738 -3.353 1.00 90.94 83 GLY A CA 1
ATOM 593 C C . GLY A 1 83 ? -0.057 -0.732 -2.207 1.00 90.94 83 GLY A C 1
ATOM 594 O O . GLY A 1 83 ? -0.216 0.470 -2.403 1.00 90.94 83 GLY A O 1
ATOM 595 N N . PHE A 1 84 ? 0.216 -1.230 -1.006 1.00 90.62 84 PHE A N 1
ATOM 596 C CA . PHE A 1 84 ? 0.174 -0.463 0.232 1.00 90.62 84 PHE A CA 1
ATOM 597 C C . PHE A 1 84 ? 1.552 -0.311 0.871 1.00 90.62 84 PHE A C 1
ATOM 599 O O . PHE A 1 84 ? 2.305 -1.280 0.999 1.00 90.62 84 PHE A O 1
ATOM 606 N N . TYR A 1 85 ? 1.841 0.892 1.360 1.00 91.56 85 TYR A N 1
ATOM 607 C CA . TYR A 1 85 ? 3.009 1.178 2.185 1.00 91.56 85 TYR A CA 1
ATOM 608 C C . TYR A 1 85 ? 2.586 1.729 3.553 1.00 91.56 85 TYR A C 1
ATOM 610 O O . TYR A 1 85 ? 1.984 2.801 3.644 1.00 91.56 85 TYR A O 1
ATOM 618 N N . LEU A 1 86 ? 2.899 0.986 4.614 1.00 88.81 86 LEU A N 1
ATOM 619 C CA . LEU A 1 86 ? 2.513 1.276 5.996 1.00 88.81 86 LEU A CA 1
ATOM 620 C C . LEU A 1 86 ? 3.737 1.767 6.778 1.00 88.81 86 LEU A C 1
ATOM 622 O O . LEU A 1 86 ? 4.665 0.996 7.032 1.00 88.81 86 LEU A O 1
ATOM 626 N N . LEU A 1 87 ? 3.742 3.054 7.129 1.00 85.31 87 LEU A N 1
ATOM 627 C CA . LEU A 1 87 ? 4.760 3.683 7.979 1.00 85.31 87 LEU A CA 1
ATOM 628 C C . LEU A 1 87 ? 4.487 3.421 9.472 1.00 85.31 87 LEU A C 1
ATOM 630 O O . LEU A 1 87 ? 3.388 2.979 9.816 1.00 85.31 87 LEU A O 1
ATOM 634 N N . PRO A 1 88 ? 5.447 3.727 10.369 1.00 82.81 88 PRO A N 1
ATOM 635 C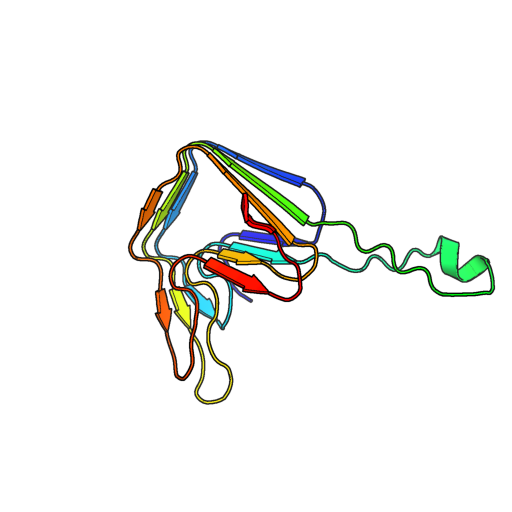 CA . PRO A 1 88 ? 5.241 3.663 11.818 1.00 82.81 88 PRO A CA 1
ATOM 636 C C . PRO A 1 88 ? 3.940 4.363 12.209 1.00 82.81 88 PRO A C 1
ATOM 638 O O . PRO A 1 88 ? 3.779 5.526 11.875 1.00 82.81 88 PRO A O 1
ATOM 641 N N . GLY A 1 89 ? 3.013 3.686 12.894 1.00 77.44 89 GLY A N 1
ATOM 642 C CA . GLY A 1 89 ? 1.711 4.254 13.286 1.00 77.44 89 GLY A CA 1
ATOM 643 C C . GLY A 1 89 ? 0.642 4.298 12.182 1.00 77.44 89 GLY A C 1
ATOM 644 O O . GLY A 1 89 ? -0.460 4.793 12.427 1.00 77.44 89 GLY A O 1
ATOM 645 N N . GLY A 1 90 ? 0.953 3.797 10.985 1.00 85.06 90 GLY A N 1
ATOM 646 C CA . GLY A 1 90 ? -0.007 3.483 9.933 1.00 85.06 90 GLY A CA 1
ATOM 647 C C . GLY A 1 90 ? -0.559 2.070 10.109 1.00 85.06 90 GLY A C 1
ATOM 648 O O . GLY A 1 90 ? 0.195 1.102 10.209 1.00 85.06 90 GLY A O 1
ATOM 649 N N . THR A 1 91 ? -1.879 1.958 10.115 1.00 87.25 91 THR A N 1
ATOM 650 C CA . THR A 1 91 ? -2.610 0.713 10.298 1.00 87.25 91 THR A CA 1
ATOM 651 C C . THR A 1 91 ? -3.610 0.527 9.170 1.00 87.25 91 THR A C 1
ATOM 653 O O . THR A 1 91 ? -4.368 1.445 8.858 1.00 87.25 91 THR A O 1
ATOM 656 N N . ALA A 1 92 ? -3.642 -0.664 8.582 1.00 88.25 92 ALA A N 1
ATOM 657 C CA . ALA A 1 92 ? -4.665 -1.060 7.626 1.00 88.25 92 ALA A CA 1
ATOM 658 C C . ALA A 1 92 ? -5.391 -2.325 8.091 1.00 88.25 92 ALA A C 1
ATOM 660 O O . ALA A 1 92 ? -4.781 -3.197 8.702 1.00 88.25 92 ALA A O 1
ATOM 661 N N . SER A 1 93 ? -6.676 -2.431 7.772 1.00 91.69 93 SER A N 1
ATOM 662 C CA . SER A 1 93 ? -7.469 -3.651 7.901 1.00 91.69 93 SER A CA 1
ATOM 663 C C . SER A 1 93 ? -8.145 -3.958 6.573 1.00 91.69 93 SER A C 1
ATOM 665 O O . SER A 1 93 ? -8.740 -3.063 5.968 1.00 91.69 93 SER A O 1
ATOM 667 N N . LEU A 1 94 ? -8.032 -5.200 6.108 1.00 91.38 94 LEU A N 1
ATOM 668 C CA . LEU A 1 94 ? -8.569 -5.636 4.821 1.00 91.38 94 LEU A CA 1
ATOM 669 C C . LEU A 1 94 ? -9.588 -6.751 5.020 1.00 91.38 94 LEU A C 1
ATOM 671 O O . LEU A 1 94 ? -9.234 -7.871 5.376 1.00 91.38 94 LEU A O 1
ATOM 675 N N . GLU A 1 95 ? -10.852 -6.489 4.704 1.00 95.06 95 GLU A N 1
ATOM 676 C CA . GLU A 1 95 ? -11.882 -7.524 4.716 1.00 95.06 95 GLU A CA 1
ATOM 677 C C . GLU A 1 95 ? -12.368 -7.805 3.298 1.00 95.06 95 GLU A C 1
ATOM 679 O O . GLU A 1 95 ? -12.806 -6.901 2.584 1.00 95.06 95 GLU A O 1
ATOM 684 N N . ARG A 1 96 ? -12.313 -9.079 2.887 1.00 95.44 96 ARG A N 1
ATOM 685 C CA . ARG A 1 96 ? -12.826 -9.553 1.586 1.00 95.44 96 ARG A CA 1
ATOM 686 C C . ARG A 1 96 ? -12.290 -8.748 0.395 1.00 95.44 96 ARG A C 1
ATOM 688 O O . ARG A 1 96 ? -13.013 -8.515 -0.569 1.00 95.44 96 ARG A O 1
ATOM 695 N N . CYS A 1 97 ? -11.043 -8.303 0.485 1.00 93.50 97 CYS A N 1
ATOM 696 C CA . CYS A 1 97 ? -10.375 -7.582 -0.587 1.00 93.50 97 CYS A CA 1
ATOM 697 C C . CYS A 1 97 ? -9.550 -8.541 -1.448 1.00 93.50 97 CYS A C 1
ATOM 699 O O . CYS A 1 97 ? -8.991 -9.506 -0.918 1.00 93.50 97 CYS A O 1
ATOM 701 N N . ALA A 1 98 ? -9.412 -8.256 -2.742 1.00 94.31 98 ALA A N 1
ATOM 702 C CA . ALA A 1 98 ? -8.433 -8.930 -3.586 1.00 94.31 98 ALA A CA 1
ATOM 703 C C . ALA A 1 98 ? -7.242 -8.009 -3.847 1.00 94.31 98 ALA A C 1
ATOM 705 O O . ALA A 1 98 ? -7.393 -6.821 -4.132 1.00 94.31 98 ALA A O 1
ATOM 706 N N . LEU A 1 99 ? -6.037 -8.572 -3.751 1.00 92.88 99 LEU A N 1
ATOM 707 C CA . LEU A 1 99 ? -4.805 -7.876 -4.091 1.00 92.88 99 LEU A CA 1
ATOM 708 C C . LEU A 1 99 ? -4.050 -8.666 -5.137 1.00 92.88 99 LEU A C 1
ATOM 710 O O . LEU A 1 99 ? -3.471 -9.711 -4.843 1.00 92.88 99 LEU A O 1
ATOM 714 N N . THR A 1 100 ? -4.064 -8.165 -6.363 1.00 95.19 100 THR A N 1
ATOM 715 C CA . THR A 1 100 ? -3.580 -8.904 -7.528 1.00 95.19 100 THR A CA 1
ATOM 716 C C . THR A 1 100 ? -2.607 -8.054 -8.328 1.00 95.19 100 THR A C 1
ATOM 718 O O . THR A 1 100 ? -2.780 -6.853 -8.465 1.00 95.19 100 THR A O 1
ATOM 721 N N . ALA A 1 101 ? -1.540 -8.661 -8.842 1.00 95.19 101 ALA A N 1
ATOM 722 C CA . ALA A 1 101 ? -0.611 -8.008 -9.771 1.00 95.19 101 ALA A CA 1
ATOM 723 C C . ALA A 1 101 ? 0.017 -6.667 -9.307 1.00 95.19 101 ALA A C 1
ATOM 725 O O . ALA A 1 101 ? 0.530 -5.912 -10.130 1.00 95.19 101 ALA A O 1
ATOM 726 N N . ASN A 1 102 ? 0.035 -6.365 -8.004 1.00 94.94 102 ASN A N 1
ATOM 727 C CA . ASN A 1 102 ? 0.737 -5.191 -7.480 1.00 94.94 102 ASN A CA 1
ATOM 728 C C . ASN A 1 102 ? 2.241 -5.472 -7.363 1.00 94.94 102 ASN A C 1
ATOM 730 O O . ASN A 1 102 ? 2.641 -6.560 -6.935 1.00 94.94 102 ASN A O 1
ATOM 734 N N . VAL A 1 103 ? 3.083 -4.496 -7.705 1.00 95.19 103 VAL A N 1
ATOM 735 C CA . VAL A 1 103 ? 4.535 -4.701 -7.794 1.00 95.19 103 VAL A CA 1
ATOM 736 C C . VAL A 1 103 ? 5.346 -3.521 -7.259 1.00 95.19 103 VAL A C 1
ATOM 738 O O . VAL A 1 103 ? 5.047 -2.355 -7.510 1.00 95.19 103 VAL A O 1
ATOM 741 N N . ALA A 1 104 ? 6.425 -3.829 -6.543 1.00 94.25 104 ALA A N 1
ATOM 742 C CA . ALA A 1 104 ? 7.493 -2.884 -6.245 1.00 94.25 104 ALA A CA 1
ATOM 743 C C . ALA A 1 104 ? 8.662 -3.170 -7.197 1.00 94.25 104 ALA A C 1
ATOM 745 O O . ALA A 1 104 ? 9.183 -4.284 -7.231 1.00 94.25 104 ALA A O 1
ATOM 746 N N . MET A 1 105 ? 9.039 -2.185 -8.006 1.00 92.81 105 MET A N 1
ATOM 747 C CA . MET A 1 105 ? 10.042 -2.315 -9.060 1.00 92.81 105 MET A CA 1
ATOM 748 C C . MET A 1 105 ? 11.288 -1.512 -8.719 1.00 92.81 105 MET A C 1
ATOM 750 O O . MET A 1 105 ? 11.195 -0.338 -8.377 1.00 92.81 105 MET A O 1
ATOM 754 N N . GLY A 1 106 ? 12.459 -2.110 -8.908 1.00 90.25 106 GLY A N 1
ATOM 755 C CA . GLY A 1 106 ? 13.743 -1.453 -8.694 1.00 90.25 106 GLY A CA 1
ATOM 756 C C . GLY A 1 106 ? 14.731 -2.365 -7.982 1.00 90.25 106 GLY A C 1
ATOM 757 O O . GLY A 1 106 ? 14.379 -3.440 -7.495 1.00 90.25 106 GLY A O 1
ATOM 758 N N . ARG A 1 107 ? 15.987 -1.923 -7.915 1.00 89.12 107 ARG A N 1
ATOM 759 C CA . ARG A 1 107 ? 17.023 -2.638 -7.170 1.00 89.12 107 ARG A CA 1
ATOM 760 C C . ARG A 1 107 ? 16.637 -2.683 -5.690 1.00 89.12 107 ARG A C 1
ATOM 762 O O . ARG A 1 107 ? 16.202 -1.666 -5.154 1.00 89.12 107 ARG A O 1
ATOM 769 N N . ASP A 1 108 ? 16.766 -3.859 -5.078 1.00 90.06 108 ASP A N 1
ATOM 770 C CA . ASP A 1 108 ? 16.486 -4.102 -3.656 1.00 90.06 108 ASP A CA 1
ATOM 771 C C . ASP A 1 108 ? 15.063 -3.691 -3.226 1.00 90.06 108 ASP A C 1
ATOM 773 O O . ASP A 1 108 ? 14.820 -3.354 -2.071 1.00 90.06 108 ASP A O 1
ATOM 777 N N . SER A 1 109 ? 14.119 -3.679 -4.177 1.00 91.56 109 SER A N 1
ATOM 778 C CA . SER A 1 109 ? 12.721 -3.344 -3.903 1.00 91.56 109 SER A CA 1
ATOM 779 C C . SER A 1 109 ? 11.997 -4.496 -3.226 1.00 91.56 109 SER A C 1
ATOM 781 O O . SER A 1 109 ? 12.330 -5.667 -3.404 1.00 91.56 109 SER A O 1
ATOM 783 N N . GLU A 1 110 ? 10.978 -4.151 -2.455 1.00 90.06 110 GLU A N 1
ATOM 784 C CA . GLU A 1 110 ? 10.345 -5.069 -1.522 1.00 90.06 110 GLU A CA 1
ATOM 785 C C . GLU A 1 110 ? 8.836 -4.869 -1.454 1.00 90.06 110 GLU A C 1
ATOM 787 O O . GLU A 1 110 ? 8.317 -3.770 -1.631 1.00 90.06 110 GLU A O 1
ATOM 792 N N . GLY A 1 111 ? 8.110 -5.948 -1.168 1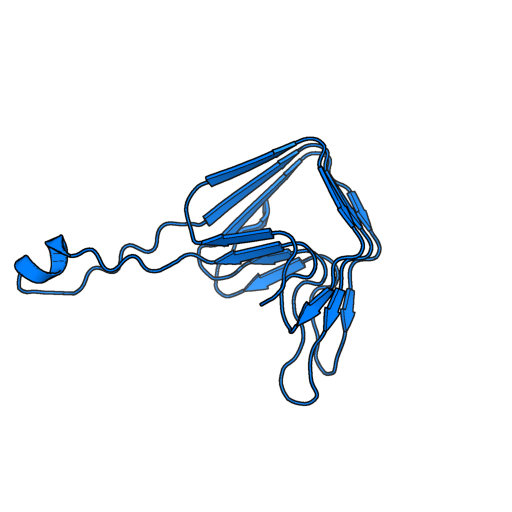.00 84.44 111 GLY A N 1
ATOM 793 C CA . GLY A 1 111 ? 6.672 -5.864 -0.945 1.00 84.44 111 GLY A CA 1
ATOM 794 C C . GLY A 1 111 ? 5.875 -5.513 -2.203 1.00 84.44 111 GLY A C 1
ATOM 795 O O . GLY A 1 111 ? 5.546 -4.353 -2.441 1.00 84.44 111 GLY A O 1
ATOM 796 N N . GLY A 1 112 ? 5.508 -6.526 -2.996 1.00 87.50 112 GLY A N 1
ATOM 797 C CA . GLY A 1 112 ? 4.659 -6.341 -4.180 1.00 87.50 112 GLY A CA 1
ATOM 798 C C . GLY A 1 112 ? 3.296 -5.744 -3.823 1.00 87.50 112 GLY A C 1
ATOM 799 O O . GLY A 1 112 ? 2.973 -4.636 -4.234 1.00 87.50 112 GLY A O 1
ATOM 800 N N . CYS A 1 113 ? 2.525 -6.424 -2.974 1.00 90.56 113 CYS A N 1
ATOM 801 C CA . CYS A 1 113 ? 1.240 -5.902 -2.501 1.00 90.56 113 CYS A CA 1
ATOM 802 C C . CYS A 1 113 ? 1.375 -4.999 -1.270 1.00 90.56 113 CYS A C 1
ATOM 804 O O . CYS A 1 113 ? 0.677 -3.995 -1.186 1.00 90.56 113 CYS A O 1
ATOM 806 N N . PHE A 1 114 ? 2.277 -5.326 -0.342 1.00 91.31 114 PHE A N 1
ATOM 807 C CA . PHE A 1 114 ? 2.413 -4.627 0.935 1.00 91.31 114 PHE A CA 1
ATOM 808 C C . PHE A 1 114 ? 3.866 -4.475 1.335 1.00 91.31 114 PHE A C 1
ATOM 810 O O . PHE A 1 114 ? 4.639 -5.421 1.204 1.00 91.31 114 PHE A O 1
ATOM 817 N N . ALA A 1 115 ? 4.193 -3.339 1.935 1.00 92.00 115 ALA A N 1
ATOM 818 C CA . ALA A 1 115 ? 5.365 -3.205 2.783 1.00 92.00 115 ALA A CA 1
ATOM 819 C C . ALA A 1 115 ? 4.958 -2.553 4.108 1.00 92.00 115 ALA A C 1
ATOM 821 O O . ALA A 1 115 ? 4.349 -1.482 4.127 1.00 92.00 115 ALA A O 1
ATOM 822 N N . VAL A 1 116 ? 5.292 -3.230 5.207 1.00 90.12 116 VAL A N 1
ATOM 823 C CA . VAL A 1 116 ? 5.004 -2.804 6.578 1.00 90.12 116 VAL A CA 1
ATOM 824 C C . VAL A 1 116 ? 6.323 -2.464 7.252 1.00 90.12 116 VAL A C 1
ATOM 826 O O . VAL A 1 116 ? 7.210 -3.314 7.335 1.00 90.12 116 VAL A O 1
ATOM 829 N N . ARG A 1 117 ? 6.483 -1.213 7.689 1.00 86.12 117 ARG A N 1
ATOM 830 C CA . ARG A 1 117 ? 7.751 -0.694 8.214 1.00 86.12 117 ARG A CA 1
ATOM 831 C C . ARG A 1 117 ? 7.569 -0.062 9.588 1.00 86.12 117 ARG A C 1
ATOM 833 O O . ARG A 1 117 ? 6.524 0.504 9.893 1.00 86.12 117 ARG A O 1
ATOM 840 N N . ASP A 1 118 ? 8.606 -0.212 10.410 1.00 82.00 118 ASP A N 1
ATOM 841 C CA . ASP A 1 118 ? 8.792 0.426 11.719 1.00 82.00 118 ASP A CA 1
ATOM 842 C C . ASP A 1 118 ? 7.559 0.385 12.645 1.00 82.00 118 ASP A C 1
ATOM 844 O O . ASP A 1 118 ? 7.236 1.353 13.325 1.00 82.00 118 ASP A O 1
ATOM 848 N N . GLY A 1 119 ? 6.854 -0.749 12.685 1.00 80.31 119 GLY A N 1
ATOM 849 C CA . GLY A 1 119 ? 5.691 -0.931 13.561 1.00 80.31 119 GLY A CA 1
ATOM 850 C C . GLY A 1 119 ? 4.356 -0.465 12.974 1.00 80.31 119 GLY A C 1
ATOM 851 O O . GLY A 1 119 ? 3.391 -0.315 13.720 1.00 80.31 119 GLY A O 1
ATOM 852 N N . GLY A 1 120 ? 4.274 -0.250 11.657 1.00 83.56 120 GLY A N 1
ATOM 853 C CA . GLY A 1 120 ? 2.990 -0.286 10.956 1.00 83.56 120 GLY A CA 1
ATOM 854 C C . GLY A 1 120 ? 2.275 -1.627 11.170 1.00 83.56 120 GLY A C 1
ATOM 855 O O . GLY A 1 120 ? 2.909 -2.638 11.481 1.00 83.56 120 GLY A O 1
ATOM 856 N N . VAL A 1 121 ? 0.953 -1.644 11.015 1.00 86.25 121 VAL A N 1
ATOM 857 C CA . VAL A 1 121 ? 0.136 -2.836 11.289 1.00 86.25 121 VAL A CA 1
ATOM 858 C C . VAL A 1 121 ? -0.797 -3.128 10.119 1.00 86.25 121 VAL A C 1
ATOM 860 O O . VAL A 1 121 ? -1.424 -2.225 9.571 1.00 86.25 121 VAL A O 1
ATOM 863 N N . LEU A 1 122 ? -0.887 -4.398 9.735 1.00 87.81 122 LEU A N 1
ATOM 864 C CA . LEU A 1 122 ? -1.843 -4.893 8.750 1.00 87.81 122 LEU A CA 1
ATOM 865 C C . LEU A 1 122 ? -2.679 -5.999 9.401 1.00 87.81 122 LEU A C 1
ATOM 867 O O . LEU A 1 122 ? -2.105 -6.968 9.900 1.00 87.81 122 LEU A O 1
ATOM 871 N N . TYR A 1 123 ? -3.999 -5.820 9.399 1.00 84.69 123 TYR A N 1
ATOM 872 C CA . TYR A 1 123 ? -5.003 -6.771 9.878 1.00 84.69 123 TYR A CA 1
ATOM 873 C C . TYR A 1 123 ? -5.750 -7.424 8.717 1.00 84.69 123 TYR A C 1
ATOM 875 O O . TYR A 1 123 ? -6.165 -6.685 7.790 1.00 84.69 123 TYR A O 1
#

Organism: Hemiselmis andersenii (NCBI:txid464988)

Secondary structure (DSSP, 8-state):
---SEEEESEEEEEES-EEES-EEESB-SSEEEE---B--TTGGGSSS----B-PPEEEEEES-EEES-EEE--SSS--B-SSEEE-TTEEEEEES-EEES-EEESTT-B-SSEEE-TT-EE-

Radius of gyration: 15.56 Å; chains: 1; bounding box: 36×36×42 Å